Protein 2D9R (pdb70)

CATH classification: 2.40.30.100

Secondary structure (DSSP, 8-state):
--EEEEEE-EE-----EEEE--S-HHHHH-SS-EEEEEEETTEEEEEEEE--TT--EEEE-HHHHHHHT--TTSEEEEEEEE-

InterPro domains:
  IPR015018 Protein of unknown function DUF1905 [PF08922] (24-101)
  IPR037079 AF2212/PG0164-like superfamily [G3DSA:2.40.30.100] (20-104)

Foldseek 3Di:
DWDKDKFAWADDPPQKIKTWDPDQCCVPPNDAKFWKFKDWQHRTDTDIFGDVPPTTIDIDDPVNCVVVVHDGRDMTMMIIDTD

Organism: Porphyromonas gingivalis (strain ATCC BAA-308 / W83) (NCBI:txid242619)

Radius of gyration: 11.98 Å; Cα contacts (8 Å, |Δi|>4): 172; chains: 1; bounding box: 33×26×21 Å

B-factor: mean 20.94, std 7.2, range [10.15, 54.9]

Structure (mmCIF, N/CA/C/O backbone):
data_2D9R
#
_entry.id   2D9R
#
_cell.length_a   50.631
_cell.length_b   50.631
_cell.length_c   68.651
_cell.angle_alpha   90.00
_cell.angle_beta   90.00
_cell.angle_gamma   120.00
#
_symmetry.space_group_name_H-M   'P 31 2 1'
#
loop_
_entity.id
_entity.type
_entity.pdbx_description
1 polymer 'conserved hypothetical protein'
2 non-polymer 'CHLORIDE ION'
3 non-polymer BETA-MERCAPTOETHANOL
4 water water
#
loop_
_atom_site.group_PDB
_atom_site.id
_atom_site.type_symbol
_atom_site.label_atom_id
_atom_site.label_alt_id
_atom_site.label_comp_id
_atom_site.label_asym_id
_atom_site.label_entity_id
_atom_site.label_seq_id
_atom_site.pdbx_PDB_ins_code
_atom_site.Cartn_x
_atom_site.Cartn_y
_atom_site.Cartn_z
_atom_site.occupancy
_atom_site.B_iso_or_equiv
_atom_site.auth_seq_id
_atom_site.auth_comp_id
_atom_site.auth_asym_id
_atom_site.auth_atom_id
_atom_site.pdbx_PDB_model_num
ATOM 1 N N . SER A 1 20 ? -12.078 25.923 15.068 1.00 32.11 20 SER A N 1
ATOM 2 C CA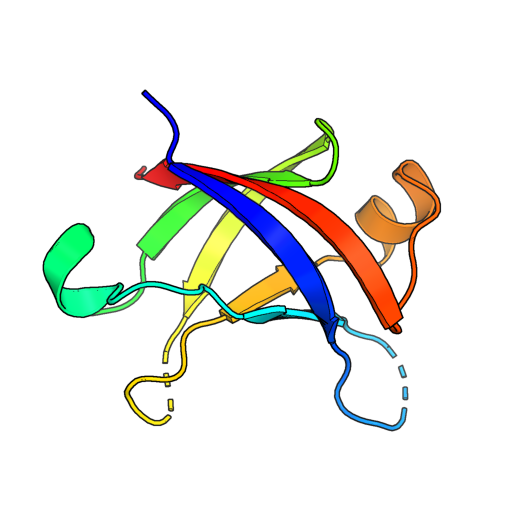 . SER A 1 20 ? -11.410 24.814 15.823 1.00 31.57 20 SER A CA 1
ATOM 3 C C . SER A 1 20 ? -10.180 24.178 15.112 1.00 29.81 20 SER A C 1
ATOM 4 O O . SER A 1 20 ? -10.317 23.243 14.288 1.00 30.64 20 SER A O 1
ATOM 7 N N . PRO A 1 21 ? -8.968 24.678 15.432 1.00 27.09 21 PRO A N 1
ATOM 8 C CA . PRO A 1 21 ? -7.767 24.182 14.751 1.00 24.33 21 PRO A CA 1
ATOM 9 C C . PRO A 1 21 ? -7.369 22.763 15.146 1.00 22.01 21 PRO A C 1
ATOM 10 O O . PRO A 1 21 ? -7.639 22.321 16.266 1.00 20.12 21 PRO A O 1
ATOM 14 N N . ILE A 1 22 ? -6.744 22.048 14.214 1.00 19.38 22 ILE A N 1
ATOM 15 C CA . ILE A 1 22 ? -6.038 20.813 14.556 1.00 18.61 22 ILE A CA 1
ATOM 16 C C . ILE A 1 22 ? -4.622 21.219 14.988 1.00 17.76 22 ILE A C 1
ATOM 17 O O . ILE A 1 22 ? -3.974 22.017 14.311 1.00 17.25 22 ILE A O 1
ATOM 22 N N . GLU A 1 23 ? -4.146 20.676 16.102 1.00 17.46 23 GLU A N 1
ATOM 23 C CA . GLU A 1 23 ? -2.879 21.133 16.707 1.00 18.55 23 GLU A CA 1
ATOM 24 C C . GLU A 1 23 ? -2.039 19.935 17.099 1.00 17.37 23 GLU A C 1
ATOM 25 O O . GLU A 1 23 ? -2.565 18.918 17.533 1.00 17.03 23 GLU A O 1
ATOM 31 N N . PHE A 1 24 ? -0.724 20.038 16.939 1.00 16.20 24 PHE A N 1
ATOM 32 C CA . PHE A 1 24 ? 0.158 18.880 17.195 1.00 15.83 24 PHE A CA 1
ATOM 33 C C . PHE A 1 24 ? 1.580 19.383 17.261 1.00 15.54 24 PHE A C 1
ATOM 34 O O . PHE A 1 24 ? 1.916 20.386 16.614 1.00 14.22 24 PHE A O 1
ATOM 42 N N . ASP A 1 25 ? 2.408 18.721 18.056 1.00 15.69 25 ASP A N 1
ATOM 43 C CA . ASP A 1 25 ? 3.849 18.889 17.970 1.00 17.69 25 ASP A CA 1
ATOM 44 C C . ASP A 1 25 ? 4.430 18.105 16.820 1.00 16.89 25 ASP A C 1
ATOM 45 O O . ASP A 1 25 ? 4.008 17.002 16.551 1.00 16.65 25 ASP A O 1
ATOM 50 N N . ALA A 1 26 ? 5.440 18.675 16.189 1.00 16.02 26 ALA A N 1
ATOM 51 C CA . ALA A 1 26 ? 6.082 18.018 15.057 1.00 16.29 26 ALA A CA 1
ATOM 52 C C . ALA A 1 26 ? 7.581 18.316 15.028 1.00 16.80 26 ALA A C 1
ATOM 53 O O . ALA A 1 26 ? 7.995 19.423 15.388 1.00 16.21 26 ALA A O 1
ATOM 55 N N . ILE A 1 27 ? 8.395 17.346 14.582 1.00 16.67 27 ILE A N 1
ATOM 56 C CA . ILE A 1 27 ? 9.827 17.613 14.374 1.00 16.12 27 ILE A CA 1
ATOM 57 C C . ILE A 1 27 ? 10.006 18.274 13.013 1.00 15.16 27 ILE A C 1
ATOM 58 O O . ILE A 1 27 ? 9.423 17.837 12.036 1.00 14.97 27 ILE A O 1
ATOM 63 N N . ILE A 1 28 ? 10.782 19.343 12.969 1.00 14.53 28 ILE A N 1
ATOM 64 C CA . ILE A 1 28 ? 11.122 19.972 11.711 1.00 14.68 28 ILE A CA 1
ATOM 65 C C . ILE A 1 28 ? 12.088 19.033 10.973 1.00 15.35 28 ILE A C 1
ATOM 66 O O . ILE A 1 28 ? 13.145 18.677 11.523 1.00 15.22 28 ILE A O 1
ATOM 71 N N . ARG A 1 29 ? 11.684 18.626 9.765 1.00 15.49 29 ARG A N 1
ATOM 72 C CA . ARG A 1 29 ? 12.464 17.717 8.901 1.00 16.41 29 ARG A CA 1
ATOM 73 C C . ARG A 1 29 ? 13.090 18.524 7.775 1.00 16.77 29 ARG A C 1
ATOM 74 O O . ARG A 1 29 ? 12.654 19.644 7.474 1.00 16.28 29 ARG A O 1
ATOM 82 N N . GLN A 1 30 ? 14.129 17.974 7.150 1.00 17.49 30 GLN A N 1
ATOM 83 C CA A GLN A 1 30 ? 14.826 18.632 6.044 0.50 18.65 30 GLN A CA 1
ATOM 84 C CA B GLN A 1 30 ? 14.794 18.638 6.020 0.50 17.82 30 GLN A CA 1
ATOM 85 C C . GLN A 1 30 ? 15.375 17.572 5.097 1.00 19.04 30 GLN A C 1
ATOM 86 O O . GLN A 1 30 ? 15.888 16.552 5.557 1.00 20.37 30 GLN A O 1
ATOM 97 N N . VAL A 1 31 ? 15.260 17.785 3.792 1.00 17.99 31 VAL A N 1
ATOM 98 C CA . VAL A 1 31 ? 15.953 16.913 2.853 1.00 18.51 31 VAL A CA 1
ATOM 99 C C . VAL A 1 31 ? 17.437 17.265 2.989 1.00 18.21 31 VAL A C 1
ATOM 100 O O . VAL A 1 31 ? 17.808 18.460 2.913 1.00 17.45 31 VAL A O 1
ATOM 104 N N . PRO A 1 32 ? 18.279 16.258 3.236 1.00 18.45 32 PRO A N 1
ATOM 105 C CA . PRO A 1 32 ? 19.686 16.572 3.510 1.00 19.09 32 PRO A CA 1
ATOM 106 C C . PRO A 1 32 ? 20.331 17.374 2.388 1.00 19.64 32 PRO A C 1
ATOM 107 O O . PRO A 1 32 ? 20.084 17.092 1.208 1.00 19.56 32 PRO A O 1
ATOM 111 N N . ASP A 1 33 ? 21.037 18.435 2.786 1.00 19.93 33 ASP A N 1
ATOM 112 C CA . ASP A 1 33 ? 21.794 19.331 1.893 1.00 20.97 33 ASP A CA 1
ATOM 113 C C . ASP A 1 33 ? 20.957 20.391 1.151 1.00 21.26 33 ASP A C 1
ATOM 114 O O . ASP A 1 33 ? 21.466 21.115 0.322 1.00 21.31 33 ASP A O 1
ATOM 127 N N . ASP A 1 35 ? 18.024 23.684 1.535 1.00 24.00 35 ASP A N 1
ATOM 128 C CA . ASP A 1 35 ? 17.724 24.776 2.514 1.00 27.21 35 ASP A CA 1
ATOM 129 C C . ASP A 1 35 ? 16.306 24.714 3.077 1.00 26.36 35 ASP A C 1
ATOM 130 O O . ASP A 1 35 ? 15.974 25.373 4.070 1.00 27.60 35 ASP A O 1
ATOM 135 N N . ALA A 1 36 ? 15.435 23.977 2.419 1.00 26.32 36 ALA A N 1
ATOM 136 C CA . ALA A 1 36 ? 14.041 24.011 2.835 1.00 24.25 36 ALA A CA 1
ATOM 137 C C . ALA A 1 36 ? 13.699 22.936 3.884 1.00 22.88 36 ALA A C 1
ATOM 138 O O . ALA A 1 36 ? 14.345 21.908 3.979 1.00 23.72 36 ALA A O 1
ATOM 140 N N . ALA A 1 37 ? 12.659 23.203 4.671 1.00 19.75 37 ALA A N 1
ATOM 141 C CA . ALA A 1 37 ? 12.293 22.348 5.775 1.00 17.28 37 ALA A CA 1
ATOM 142 C C . ALA A 1 37 ? 10.807 22.096 5.663 1.00 15.50 37 ALA A C 1
ATOM 143 O O . ALA A 1 37 ? 10.113 22.813 4.944 1.00 15.32 37 ALA A O 1
ATOM 145 N N . TYR A 1 38 ? 10.320 21.116 6.413 1.00 14.58 38 TYR A N 1
ATOM 146 C CA . TYR A 1 38 ? 8.910 20.791 6.402 1.00 13.90 38 TYR A CA 1
AT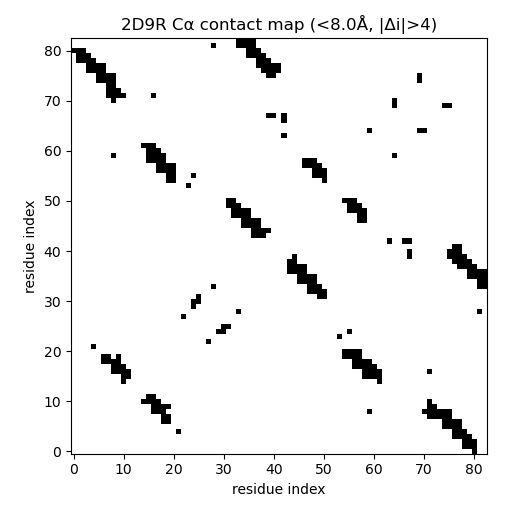OM 147 C C . TYR A 1 38 ? 8.555 20.034 7.670 1.00 13.90 38 TYR A C 1
ATOM 148 O O . TYR A 1 38 ? 9.448 19.571 8.414 1.00 13.26 38 TYR A O 1
ATOM 157 N N . VAL A 1 39 ? 7.244 19.910 7.894 1.00 13.64 39 VAL A N 1
ATOM 158 C CA . VAL A 1 39 ? 6.703 19.023 8.920 1.00 13.70 39 VAL A CA 1
ATOM 159 C C . VAL A 1 39 ? 5.825 17.944 8.261 1.00 14.40 39 VAL A C 1
ATOM 160 O O . VAL A 1 39 ? 5.155 18.201 7.254 1.00 13.67 39 VAL A O 1
ATOM 164 N N . GLU A 1 40 ? 5.898 16.727 8.787 1.00 13.69 40 GLU A N 1
ATOM 165 C CA . GLU A 1 40 ? 4.984 15.671 8.416 1.00 15.84 40 GLU A CA 1
ATOM 166 C C . GLU A 1 40 ? 3.651 15.883 9.147 1.00 15.28 40 GLU A C 1
ATOM 167 O O . GLU A 1 40 ? 3.633 16.281 10.324 1.00 15.12 40 GLU A O 1
ATOM 173 N N . ILE A 1 41 ? 2.552 15.682 8.431 1.00 14.99 41 ILE A N 1
ATOM 174 C CA . ILE A 1 41 ? 1.212 15.810 9.030 1.00 15.72 41 ILE A CA 1
ATOM 175 C C . ILE A 1 41 ? 0.878 14.447 9.649 1.00 15.75 41 ILE A C 1
ATOM 176 O O . ILE A 1 41 ? 0.796 13.449 8.932 1.00 17.09 41 ILE A O 1
ATOM 181 N N . PRO A 1 42 ? 0.705 14.398 10.976 1.00 16.18 42 PRO A N 1
ATOM 182 C CA . PRO A 1 42 ? 0.589 13.116 11.675 1.00 16.45 42 PRO A CA 1
ATOM 183 C C . PRO A 1 42 ? -0.826 12.552 11.767 1.00 17.70 42 PRO A C 1
ATOM 184 O O . PRO A 1 42 ? -1.175 11.954 12.787 1.00 19.16 42 PRO A O 1
ATOM 188 N N . PHE A 1 43 ? -1.651 12.767 10.751 1.00 17.59 43 PHE A N 1
ATOM 189 C CA . PHE A 1 43 ? -2.979 12.133 10.706 1.00 17.34 43 PHE A CA 1
ATOM 190 C C . PHE A 1 43 ? -3.356 11.906 9.261 1.00 17.96 43 PHE A C 1
ATOM 191 O O . PHE A 1 43 ? -2.678 12.391 8.361 1.00 18.05 43 PHE A O 1
ATOM 199 N N . ASP A 1 44 ? -4.454 11.192 9.043 1.00 18.36 44 ASP A N 1
ATOM 200 C CA . ASP A 1 44 ? -4.868 10.817 7.703 1.00 18.43 44 ASP A CA 1
ATOM 201 C C . ASP A 1 44 ? -5.521 12.036 7.007 1.00 17.85 44 ASP A C 1
ATOM 202 O O . ASP A 1 44 ? -6.724 12.311 7.160 1.00 16.31 44 ASP A O 1
ATOM 207 N N . VAL A 1 45 ? -4.703 12.789 6.274 1.00 17.34 45 VAL A N 1
ATOM 208 C CA . VAL A 1 45 ? -5.157 14.013 5.596 1.00 17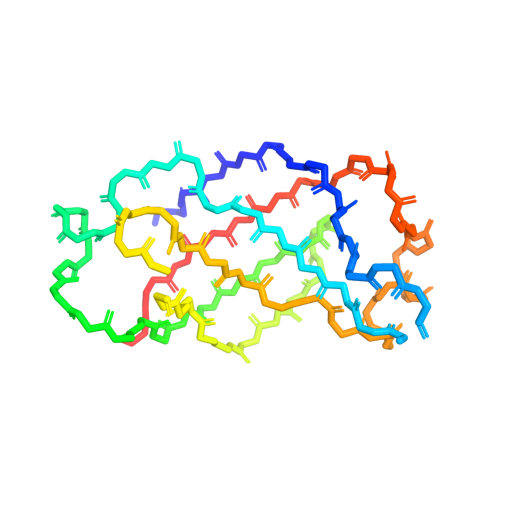.74 45 VAL A CA 1
ATOM 209 C C . VAL A 1 45 ? -6.309 13.745 4.595 1.00 18.25 45 VAL A C 1
ATOM 210 O O . VAL A 1 45 ? -7.245 14.538 4.501 1.00 17.90 45 VAL A O 1
ATOM 214 N N . LYS A 1 46 ? -6.230 12.630 3.860 1.00 19.56 46 LYS A N 1
ATOM 215 C CA . LYS A 1 46 ? -7.252 12.283 2.870 1.00 20.91 46 LYS A CA 1
ATOM 216 C C . LYS A 1 46 ? -8.623 12.130 3.572 1.00 20.39 46 LYS A C 1
ATOM 217 O O . LYS A 1 46 ? -9.604 12.735 3.161 1.00 19.66 46 LYS A O 1
ATOM 223 N N . THR A 1 47 ? -8.682 11.358 4.656 1.00 20.43 47 THR A N 1
ATOM 224 C CA . THR A 1 47 ? -9.941 11.228 5.405 1.00 21.29 47 THR A CA 1
ATOM 225 C C . THR A 1 47 ? -10.413 12.562 6.033 1.00 21.31 47 THR A C 1
ATOM 226 O O . THR A 1 47 ? -11.560 12.946 5.912 1.00 21.93 47 THR A O 1
ATOM 230 N N . VAL A 1 48 ? -9.506 13.281 6.691 1.00 20.49 48 VAL A N 1
ATOM 231 C CA . VAL A 1 48 ? -9.880 14.469 7.433 1.00 19.63 48 VAL A CA 1
ATOM 232 C C . VAL A 1 48 ? -10.289 15.666 6.551 1.00 20.30 48 VAL A C 1
ATOM 233 O O . VAL A 1 48 ? -11.291 16.328 6.837 1.00 19.96 48 VAL A O 1
ATOM 237 N N . TYR A 1 49 ? -9.522 15.936 5.492 1.00 20.47 49 TYR A N 1
ATOM 238 C CA . TYR A 1 49 ? -9.777 17.086 4.626 1.00 21.59 49 TYR A CA 1
ATOM 239 C C . TYR A 1 49 ? -10.336 16.749 3.235 1.00 22.25 49 TYR A C 1
ATOM 240 O O . TYR A 1 49 ? -10.838 17.630 2.531 1.00 22.84 49 TYR A O 1
ATOM 249 N N . GLY A 1 50 ? -10.258 15.487 2.839 1.00 23.04 50 GLY A N 1
ATOM 250 C CA . GLY A 1 50 ? -10.611 15.107 1.475 1.00 23.51 50 GLY A CA 1
ATOM 251 C C . GLY A 1 50 ? -9.357 15.002 0.613 1.00 24.07 50 GLY A C 1
ATOM 252 O O . GLY A 1 50 ? -8.252 15.348 1.045 1.00 23.26 50 GLY A O 1
ATOM 253 N N . LYS A 1 51 ? -9.548 14.544 -0.617 1.00 24.27 51 LYS A N 1
ATOM 254 C CA . LYS A 1 51 ? -8.454 14.249 -1.554 1.00 24.96 51 LYS A CA 1
ATOM 255 C C . LYS A 1 51 ? -7.685 15.484 -1.997 1.00 23.66 51 LYS A C 1
ATOM 256 O O . LYS A 1 51 ? -8.197 16.592 -1.929 1.00 23.48 51 LYS A O 1
ATOM 262 N N . GLY A 1 52 ? -6.465 15.289 -2.504 1.00 23.32 52 GLY A N 1
ATOM 263 C CA . GLY A 1 52 ? -5.770 16.382 -3.182 1.00 22.18 52 GLY A CA 1
ATOM 264 C C . GLY A 1 52 ? -5.018 17.291 -2.237 1.00 22.27 52 GLY A C 1
ATOM 265 O O . GLY A 1 52 ? -4.892 16.963 -1.037 1.00 22.28 52 GLY A O 1
ATOM 266 N N . ARG A 1 53 ? -4.519 18.426 -2.765 1.00 20.86 53 ARG A N 1
ATOM 267 C CA . ARG A 1 53 ? -3.815 19.439 -1.968 1.00 20.32 53 ARG A CA 1
ATOM 268 C C . ARG A 1 53 ? -4.796 20.149 -1.092 1.00 19.43 53 ARG A C 1
ATOM 269 O O . ARG A 1 53 ? -5.946 20.375 -1.506 1.00 19.41 53 ARG A O 1
ATOM 277 N N . VAL A 1 54 ? -4.317 20.597 0.062 1.00 17.23 54 VAL A N 1
ATOM 278 C CA . VAL A 1 54 ? -5.176 21.294 1.020 1.00 15.83 54 VAL A CA 1
ATOM 279 C C . VAL A 1 54 ? -4.554 22.649 1.353 1.00 15.75 54 VAL A C 1
ATOM 280 O O . VAL A 1 54 ? -3.440 22.720 1.884 1.00 15.36 54 VAL A O 1
ATOM 284 N N . ARG A 1 55 ? -5.277 23.714 1.042 1.00 14.84 55 ARG A N 1
ATOM 285 C CA . ARG A 1 55 ? -4.859 25.050 1.436 1.00 15.29 55 ARG A CA 1
ATOM 286 C C . ARG A 1 55 ? -5.231 25.278 2.903 1.00 15.76 55 ARG A C 1
ATOM 287 O O . ARG A 1 55 ? -6.385 24.992 3.313 1.00 14.67 55 ARG A O 1
ATOM 295 N N . VAL A 1 56 ? -4.259 25.725 3.702 1.00 14.78 56 VAL A N 1
ATOM 296 C CA . VAL A 1 56 ? -4.463 25.858 5.166 1.00 14.90 56 VAL A CA 1
ATOM 297 C C . VAL A 1 56 ? -4.006 27.214 5.687 1.00 15.58 56 VAL A C 1
ATOM 298 O O . VAL A 1 56 ? -3.069 27.815 5.130 1.00 15.09 56 VAL A O 1
ATOM 302 N N . ASN A 1 57 ? -4.661 27.696 6.737 1.00 16.16 57 ASN A N 1
ATOM 303 C CA . ASN A 1 57 ? -4.096 28.747 7.575 1.00 16.98 57 ASN A CA 1
ATOM 304 C C . ASN A 1 57 ? -3.407 27.955 8.688 1.00 16.20 57 ASN A C 1
ATOM 305 O O . ASN A 1 57 ? -4.070 27.270 9.462 1.00 16.09 57 ASN A O 1
ATOM 310 N N . ALA A 1 58 ? -2.078 28.033 8.738 1.00 15.84 58 ALA A N 1
ATOM 311 C CA . ALA A 1 58 ? -1.285 27.286 9.703 1.00 14.74 58 ALA A CA 1
ATOM 312 C C . ALA A 1 58 ? -0.602 28.249 10.672 1.00 14.49 58 ALA A C 1
ATOM 313 O O . ALA A 1 58 ? -0.490 29.439 10.386 1.00 14.08 58 ALA A O 1
ATOM 315 N N . THR A 1 59 ? -0.147 27.741 11.820 1.00 14.41 59 THR A N 1
ATOM 316 C CA . THR A 1 59 ? 0.797 28.501 12.672 1.00 14.07 59 THR A CA 1
ATOM 317 C C . THR A 1 59 ? 1.927 27.575 13.059 1.00 13.99 59 THR A C 1
ATOM 318 O O . THR A 1 59 ? 1.707 26.375 13.186 1.00 13.74 59 THR A O 1
ATOM 322 N N . PHE A 1 60 ? 3.133 28.113 13.243 1.00 12.63 60 PHE A N 1
ATOM 323 C CA . PHE A 1 60 ? 4.272 27.327 13.719 1.00 13.22 60 PHE A CA 1
ATOM 324 C C . PHE A 1 60 ? 4.741 28.089 14.936 1.00 12.96 60 PHE A C 1
ATOM 325 O O . PHE A 1 60 ? 5.172 29.235 14.790 1.00 11.97 60 PHE A O 1
ATOM 333 N N . ASP A 1 61 ? 4.626 27.487 16.116 1.00 13.11 61 ASP A N 1
ATOM 334 C C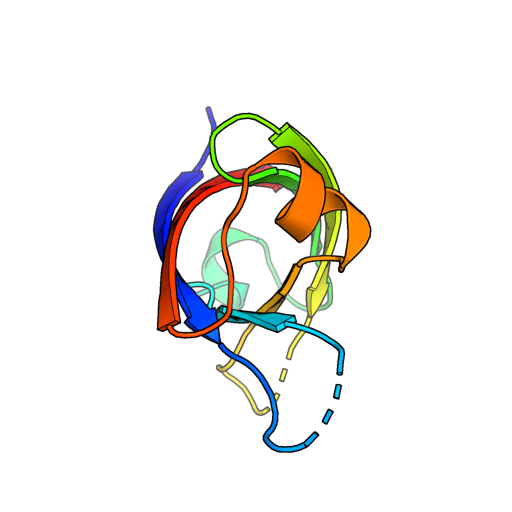A . ASP A 1 61 ? 4.803 28.226 17.381 1.00 13.51 61 ASP A CA 1
ATOM 335 C C . ASP A 1 61 ? 4.107 29.566 17.320 1.00 13.59 61 ASP A C 1
ATOM 336 O O . ASP A 1 61 ? 4.696 30.589 17.660 1.00 13.31 61 ASP A O 1
ATOM 341 N N . GLY A 1 62 ? 2.865 29.574 16.850 1.00 13.22 62 GLY A N 1
ATOM 342 C CA . GLY A 1 62 ? 2.074 30.802 16.869 1.00 13.52 62 GLY A CA 1
ATOM 343 C C . GLY A 1 62 ? 2.282 31.735 15.696 1.00 15.04 62 GLY A C 1
ATOM 344 O O . GLY A 1 62 ? 1.522 32.719 15.532 1.00 13.69 62 GLY A O 1
ATOM 345 N N . TYR A 1 63 ? 3.302 31.456 14.868 1.00 14.67 63 TYR A N 1
ATOM 346 C CA . TYR A 1 63 ? 3.625 32.343 13.737 1.00 16.24 63 TYR A CA 1
ATOM 347 C C . TYR A 1 63 ? 2.781 31.939 12.534 1.00 15.77 63 TYR A C 1
ATOM 348 O O . TYR A 1 63 ? 2.897 30.788 12.079 1.00 16.37 63 TYR A O 1
ATOM 357 N N . PRO A 1 64 ? 1.929 32.867 12.007 1.00 16.37 64 PRO A N 1
ATOM 358 C CA . PRO A 1 64 ? 0.965 32.491 10.990 1.00 15.47 64 PRO A CA 1
ATOM 359 C C . PRO A 1 64 ? 1.579 32.209 9.620 1.00 15.76 64 PRO A C 1
ATOM 360 O O . PRO A 1 64 ? 2.533 32.873 9.194 1.00 16.07 64 PRO A O 1
ATOM 364 N N . TYR A 1 65 ? 1.029 31.225 8.929 1.00 14.74 65 TYR A N 1
ATOM 365 C CA . TYR A 1 65 ? 1.469 30.949 7.563 1.00 15.37 65 TYR A CA 1
ATOM 366 C C . TYR A 1 65 ? 0.311 30.366 6.765 1.00 15.44 65 TYR A C 1
ATOM 367 O O . TYR A 1 65 ? -0.356 29.448 7.237 1.00 14.36 65 TYR A O 1
ATOM 376 N N . THR A 1 66 ? 0.128 30.869 5.537 1.00 15.77 66 THR A N 1
ATOM 377 C CA . THR A 1 66 ? -0.869 30.306 4.616 1.00 15.71 66 THR A CA 1
ATOM 378 C C . THR A 1 66 ? -0.181 29.547 3.483 1.00 14.75 66 THR A C 1
ATOM 379 O O . THR A 1 66 ? 0.675 30.090 2.790 1.00 13.44 66 THR A O 1
ATOM 383 N N . GLY A 1 67 ? -0.557 28.279 3.291 1.00 14.74 67 GLY A N 1
ATOM 384 C CA . GLY A 1 67 ? 0.099 27.432 2.311 1.00 13.87 67 GLY A CA 1
ATOM 385 C C . GLY A 1 67 ? -0.631 26.117 2.127 1.00 14.00 67 GLY A C 1
ATOM 386 O O . GLY A 1 67 ? -1.805 26.024 2.415 1.00 14.57 67 GLY A O 1
ATOM 387 N N . TYR A 1 68 ? 0.077 25.097 1.650 1.00 12.76 68 TYR A N 1
ATOM 388 C CA . TYR A 1 68 ? -0.556 23.860 1.185 1.00 12.51 68 TYR A CA 1
ATOM 389 C C . TYR A 1 68 ? 0.023 22.641 1.891 1.00 12.46 68 TYR A C 1
ATOM 390 O O . TYR A 1 68 ? 1.241 22.448 1.937 1.00 11.92 68 TYR A O 1
ATOM 399 N N . ILE A 1 69 ? -0.857 21.811 2.427 1.00 12.18 69 ILE A N 1
ATOM 400 C CA . ILE A 1 69 ? -0.473 20.437 2.695 1.00 13.25 69 ILE A CA 1
ATOM 401 C C . ILE A 1 69 ? -0.439 19.685 1.368 1.00 13.74 69 ILE A C 1
ATOM 402 O O . ILE A 1 69 ? -1.425 19.658 0.617 1.00 14.42 69 ILE A O 1
ATOM 407 N N . VAL A 1 70 ? 0.699 19.078 1.065 1.00 14.05 70 VAL A N 1
ATOM 408 C CA . VAL A 1 70 ? 0.845 18.394 -0.216 1.00 14.34 70 VAL A CA 1
ATOM 409 C C . VAL A 1 70 ? 1.155 16.930 0.007 1.00 14.79 70 VAL A C 1
ATOM 410 O O . VAL A 1 70 ? 1.727 16.561 1.035 1.00 13.45 70 VAL A O 1
ATOM 414 N N . ARG A 1 71 ? 0.799 16.122 -0.991 1.00 15.88 71 ARG A N 1
ATOM 415 C CA . ARG A 1 71 ? 0.944 14.679 -0.931 1.00 18.30 71 ARG A CA 1
ATOM 416 C C . ARG A 1 71 ? 2.312 14.338 -1.470 1.00 18.14 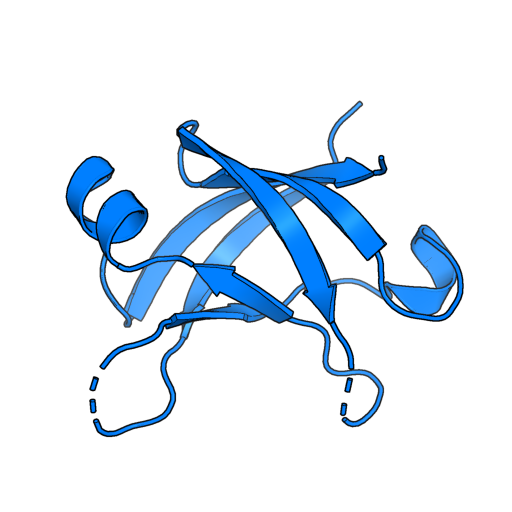71 ARG A C 1
ATOM 417 O O . ARG A 1 71 ? 2.752 14.853 -2.494 1.00 17.01 71 ARG A O 1
ATOM 433 N N . GLY A 1 73 ? 4.382 10.510 -1.442 1.00 22.85 73 GLY A N 1
ATOM 434 C CA . GLY A 1 73 ? 3.835 9.217 -1.833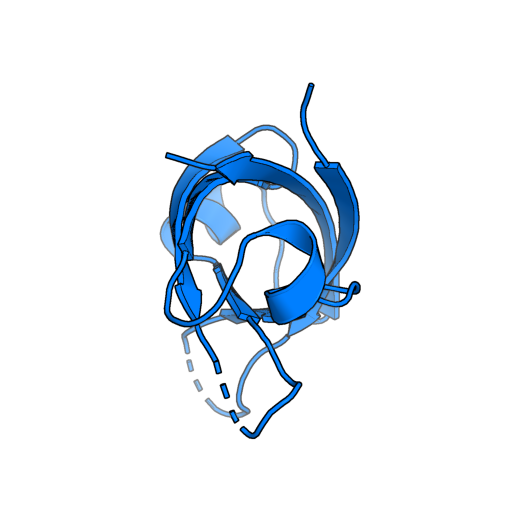 1.00 24.59 73 GLY A CA 1
ATOM 435 C C . GLY A 1 73 ? 2.807 8.888 -0.791 1.00 26.29 73 GLY A C 1
ATOM 436 O O . GLY A 1 73 ? 3.135 8.863 0.378 1.00 27.25 73 GLY A O 1
ATOM 437 N N . LEU A 1 74 ? 1.557 8.679 -1.198 1.00 27.80 74 LEU A N 1
ATOM 438 C CA . LEU A 1 74 ? 0.491 8.393 -0.238 1.00 29.15 74 LEU A CA 1
ATOM 439 C C . LEU A 1 74 ? 0.937 7.302 0.729 1.00 29.73 74 LEU A C 1
ATOM 440 O O . LEU A 1 74 ? 1.387 6.232 0.312 1.00 31.09 74 LEU A O 1
ATOM 445 N N . PRO A 1 75 ? 0.780 7.553 2.026 1.00 29.85 75 PRO A N 1
ATOM 446 C CA . PRO A 1 75 ? 0.126 8.723 2.584 1.00 29.65 75 PRO A CA 1
ATOM 447 C C . PRO A 1 75 ? 0.867 9.521 3.672 1.00 28.28 75 PRO A C 1
ATOM 448 O O . PRO A 1 75 ? 0.144 10.187 4.447 1.00 27.92 75 PRO A O 1
ATOM 452 N N . CYS A 1 76 ? 2.198 9.672 3.700 1.00 26.00 76 CYS A N 1
ATOM 453 C CA . CYS A 1 76 ? 2.952 10.918 3.365 1.00 22.90 76 CYS A CA 1
ATOM 454 C C . CYS A 1 76 ? 2.323 12.241 2.901 1.00 20.55 76 CYS A C 1
ATOM 455 O O . CYS A 1 76 ? 2.156 12.475 1.708 1.00 18.76 76 CYS A O 1
ATOM 458 N N . HIS A 1 77 ? 2.014 13.100 3.884 1.00 18.05 77 HIS A N 1
ATOM 459 C CA . HIS A 1 77 ? 1.647 14.512 3.632 1.00 16.54 77 HIS A CA 1
ATOM 460 C C . HIS A 1 77 ? 2.571 15.445 4.415 1.00 15.45 77 HIS A C 1
ATOM 461 O O . HIS A 1 77 ? 2.883 15.185 5.577 1.00 15.63 77 HIS A O 1
ATOM 468 N N . ILE A 1 78 ? 2.982 16.535 3.775 1.00 13.41 78 ILE A N 1
ATOM 469 C CA . ILE A 1 78 ? 3.838 17.493 4.405 1.00 13.81 78 ILE A CA 1
ATOM 470 C C . ILE A 1 78 ? 3.347 18.913 4.248 1.00 13.4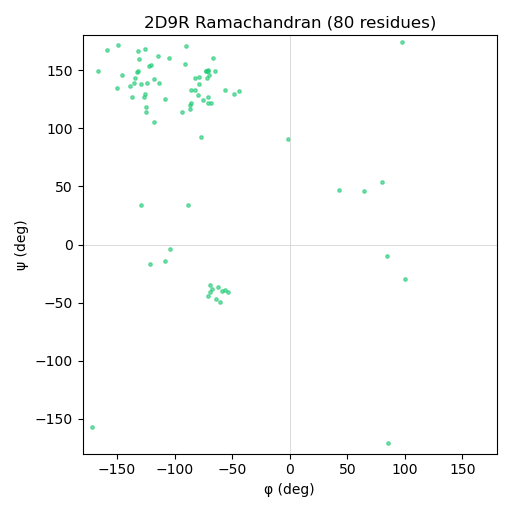7 78 ILE A C 1
ATOM 471 O O . ILE A 1 78 ? 2.571 19.233 3.338 1.00 12.90 78 ILE A O 1
ATOM 476 N N . LEU A 1 79 ? 3.845 19.766 5.134 1.00 13.48 79 LEU A N 1
ATOM 477 C CA . LEU A 1 79 ? 3.645 21.211 5.015 1.00 13.74 79 LEU A CA 1
ATOM 478 C C . LEU A 1 79 ? 5.011 21.833 5.085 1.00 13.84 79 LEU A C 1
ATOM 479 O O . LEU A 1 79 ? 5.726 21.574 6.042 1.00 13.36 79 LEU A O 1
ATOM 484 N N . GLY A 1 80 ? 5.364 22.664 4.110 1.00 14.33 80 GLY A N 1
ATOM 485 C CA . GLY A 1 80 ? 6.687 23.314 4.068 1.00 15.05 80 GLY A CA 1
ATOM 486 C C . GLY A 1 80 ? 6.804 24.363 5.175 1.00 15.88 80 GLY A C 1
ATOM 487 O O . GLY A 1 80 ? 5.808 25.007 5.534 1.00 15.60 80 GLY A O 1
ATOM 488 N N . LEU A 1 81 ? 8.015 24.515 5.719 1.00 15.82 81 LEU A N 1
ATOM 489 C CA . LEU A 1 81 ? 8.316 25.526 6.724 1.00 16.71 81 LEU A CA 1
ATOM 490 C C . LEU A 1 81 ? 9.379 26.466 6.150 1.00 17.82 81 LEU A C 1
ATOM 491 O O . LEU A 1 81 ? 10.561 26.083 6.002 1.00 17.71 81 LEU A O 1
ATOM 496 N N . ARG A 1 82 ? 8.955 27.666 5.769 1.00 19.25 82 ARG A N 1
ATOM 497 C CA . ARG A 1 82 ? 9.843 28.586 5.047 1.00 20.77 82 ARG A CA 1
ATOM 498 C C . ARG A 1 82 ? 11.011 29.014 5.918 1.00 21.46 82 ARG A C 1
ATOM 499 O O . ARG A 1 82 ? 10.879 29.092 7.143 1.00 19.53 82 ARG A O 1
ATOM 507 N N . GLN A 1 83 ? 12.148 29.281 5.266 1.00 21.88 83 GLN A N 1
ATOM 508 C CA . GLN A 1 83 ? 13.362 29.768 5.923 1.00 23.45 83 GLN A CA 1
ATOM 509 C C . GLN A 1 83 ? 13.107 31.021 6.764 1.00 22.06 83 GLN A C 1
ATOM 510 O O . GLN A 1 83 ? 13.609 31.127 7.880 1.00 22.27 83 GLN A O 1
ATOM 516 N N . ASP A 1 84 ? 12.298 31.950 6.259 1.00 22.13 84 ASP A N 1
ATOM 517 C CA . ASP A 1 84 ? 12.057 33.181 6.994 1.00 22.09 84 ASP A CA 1
ATOM 518 C C . ASP A 1 84 ? 11.232 32.957 8.270 1.00 20.92 84 ASP A C 1
ATOM 519 O O . ASP A 1 84 ? 11.452 33.609 9.282 1.00 20.46 84 ASP A O 1
ATOM 524 N N . ILE A 1 85 ? 10.291 32.025 8.228 1.00 19.26 85 ILE A N 1
ATOM 525 C CA . ILE A 1 85 ? 9.548 31.703 9.438 1.00 18.13 85 ILE A CA 1
ATOM 526 C C . ILE A 1 85 ? 10.437 31.006 10.459 1.00 18.56 85 ILE A C 1
ATOM 527 O O . ILE A 1 85 ? 10.342 31.268 11.671 1.00 17.79 85 ILE A O 1
ATOM 532 N N . ARG A 1 86 ? 11.286 30.096 9.976 1.00 17.64 86 ARG A N 1
ATOM 533 C CA . ARG A 1 86 ? 12.220 29.425 10.852 1.00 18.82 86 ARG A CA 1
ATOM 534 C C . ARG A 1 86 ? 13.117 30.400 11.619 1.00 20.42 86 ARG A C 1
ATOM 535 O O . ARG A 1 86 ? 13.375 30.196 12.815 1.00 19.01 86 ARG A O 1
ATOM 543 N N . ARG A 1 87 ? 13.557 31.464 10.944 1.00 21.17 87 ARG A N 1
ATOM 544 C CA . ARG A 1 87 ? 14.310 32.552 11.599 1.00 23.33 87 ARG A CA 1
ATOM 545 C C . ARG A 1 87 ? 13.449 33.353 12.587 1.00 22.24 87 ARG A C 1
ATOM 546 O O . ARG A 1 87 ? 13.919 33.726 13.661 1.00 21.95 87 ARG A O 1
ATOM 554 N N . ALA A 1 88 ? 12.183 33.592 12.243 1.00 21.86 88 ALA A N 1
ATOM 555 C CA . ALA A 1 88 ? 11.287 34.313 13.120 1.00 21.17 88 ALA A CA 1
ATOM 556 C C . ALA A 1 88 ? 11.062 33.595 14.453 1.00 20.85 88 ALA A C 1
ATOM 557 O O . ALA A 1 88 ? 10.947 34.239 15.487 1.00 20.53 88 ALA A O 1
ATOM 559 N N . ILE A 1 89 ? 10.999 32.262 14.433 1.00 18.71 89 ILE A N 1
ATOM 560 C CA . ILE A 1 89 ? 10.720 31.531 15.666 1.00 18.02 89 ILE A CA 1
ATOM 561 C C . ILE A 1 89 ? 11.982 30.873 16.247 1.00 18.69 89 ILE A C 1
ATOM 562 O O . ILE A 1 89 ? 11.931 30.256 17.303 1.00 18.33 89 ILE A O 1
ATOM 567 N N . GLY A 1 90 ? 13.099 30.989 15.530 1.00 19.82 90 GLY A N 1
ATOM 568 C CA . GLY A 1 90 ? 14.395 30.477 15.975 1.00 21.10 90 GLY A CA 1
ATOM 569 C C . GLY A 1 90 ? 14.403 28.980 16.104 1.00 22.89 90 GLY A C 1
ATOM 570 O O . GLY A 1 90 ? 14.868 28.447 17.117 1.00 23.61 90 GLY A O 1
ATOM 571 N N . LYS A 1 91 ? 13.870 28.297 15.094 1.00 23.22 91 LYS A N 1
ATOM 572 C CA . LYS A 1 91 ? 13.796 26.825 15.087 1.00 24.40 91 LYS A CA 1
ATOM 573 C C . LYS A 1 91 ? 14.372 26.265 13.782 1.00 25.29 91 LYS A C 1
ATOM 574 O O . LYS A 1 91 ? 14.082 26.798 12.694 1.00 26.01 91 LYS A O 1
ATOM 580 N N . GLN A 1 92 ? 15.144 25.184 13.898 1.00 25.36 92 GLN A N 1
ATOM 581 C CA . GLN A 1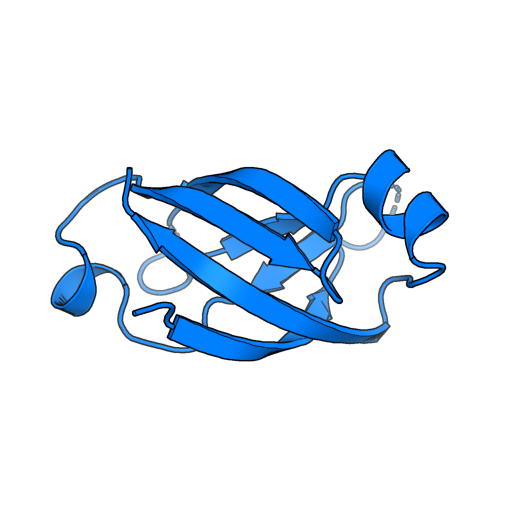 92 ? 15.806 24.553 12.759 1.00 26.39 92 GLN A CA 1
ATOM 582 C C . GLN A 1 92 ? 15.478 23.043 12.656 1.00 25.17 92 GLN A C 1
ATOM 583 O O . GLN A 1 92 ? 14.884 22.472 13.582 1.00 24.33 92 GLN A O 1
ATOM 589 N N . PRO A 1 93 ? 15.831 22.391 11.510 1.00 24.03 93 PRO A N 1
ATOM 590 C CA . PRO A 1 93 ? 15.685 20.946 11.428 1.00 23.10 93 PRO A CA 1
ATOM 591 C C . PRO A 1 93 ? 16.174 20.206 12.666 1.00 22.49 93 PRO A C 1
ATOM 592 O O . PRO A 1 93 ? 17.268 20.471 13.178 1.00 23.04 93 PRO A O 1
ATOM 596 N N . GLY A 1 94 ? 15.351 19.291 13.148 1.00 21.48 94 GLY A N 1
ATOM 597 C CA . GLY A 1 94 ? 15.665 18.565 14.363 1.00 21.16 94 GLY A CA 1
ATOM 598 C C . GLY A 1 94 ? 14.916 19.147 15.553 1.00 20.35 94 GLY A C 1
ATOM 599 O O . GLY A 1 94 ? 14.589 18.420 16.484 1.00 20.28 94 GLY A O 1
ATOM 600 N N . ASP A 1 95 ? 14.635 20.445 15.522 1.00 19.91 95 ASP A N 1
ATOM 601 C CA . ASP A 1 95 ? 13.821 21.053 16.593 1.00 20.22 95 ASP A CA 1
ATOM 602 C C . ASP A 1 95 ? 12.348 20.657 16.477 1.00 20.12 95 ASP A C 1
ATOM 603 O O . ASP A 1 95 ? 11.850 20.426 15.384 1.00 19.66 95 ASP A O 1
ATOM 608 N N . SER A 1 96 ? 11.673 20.579 17.620 1.00 19.34 96 SER A N 1
ATOM 609 C CA . SER A 1 96 ? 10.239 20.399 17.684 1.00 20.01 96 SER A CA 1
ATOM 610 C C . SER A 1 96 ? 9.540 21.764 17.506 1.00 19.16 96 SER A C 1
ATOM 611 O O . SER A 1 96 ? 10.027 22.780 18.003 1.00 19.03 96 SER A O 1
ATOM 614 N N . VAL A 1 97 ? 8.397 21.770 16.818 1.00 17.91 97 VAL A N 1
ATOM 615 C CA . VAL A 1 97 ? 7.550 22.978 16.631 1.00 16.44 97 VAL A CA 1
ATOM 616 C C . VAL A 1 97 ? 6.057 22.628 16.856 1.00 15.29 97 VAL A C 1
ATOM 617 O O . VAL A 1 97 ? 5.612 21.565 16.471 1.00 15.36 97 VAL A O 1
ATOM 621 N N . TYR A 1 98 ? 5.303 23.491 17.533 1.00 15.05 98 TYR A N 1
ATOM 622 C CA . TYR A 1 98 ? 3.874 23.284 17.720 1.00 14.66 98 TYR A CA 1
ATOM 623 C C . TYR A 1 98 ? 3.134 23.861 16.507 1.00 13.44 98 TYR A C 1
ATOM 624 O O . TYR A 1 98 ? 3.252 25.036 16.216 1.00 13.61 98 TYR A O 1
ATOM 633 N N . VAL A 1 99 ? 2.365 23.030 15.813 1.00 12.26 99 VAL A N 1
ATOM 634 C CA . VAL A 1 99 ? 1.716 23.434 14.572 1.00 11.50 99 VAL A CA 1
ATOM 635 C C . VAL A 1 99 ? 0.193 23.449 14.791 1.00 11.55 99 VAL A C 1
ATOM 636 O O . VAL A 1 99 ? -0.343 22.540 15.433 1.00 10.15 99 VAL A O 1
ATOM 640 N N . THR A 1 100 ? -0.499 24.452 14.254 1.00 11.77 100 THR A N 1
ATOM 641 C CA . THR A 1 100 ? -1.979 24.383 14.184 1.00 13.51 100 THR A CA 1
ATOM 642 C C . THR A 1 100 ? -2.410 24.523 12.729 1.00 13.52 100 THR A C 1
ATOM 643 O O . THR A 1 100 ? -1.703 25.140 11.926 1.00 14.88 100 THR A O 1
ATOM 647 N N . LEU A 1 101 ? -3.570 23.964 12.397 1.00 14.37 101 LEU A N 1
ATOM 648 C CA . LEU A 1 101 ? -4.068 23.945 11.034 1.00 15.04 101 LEU A CA 1
ATOM 649 C C . LEU A 1 101 ? -5.576 24.227 10.987 1.00 16.41 101 LEU A C 1
ATOM 650 O O . LEU A 1 101 ? -6.377 23.647 11.767 1.00 15.74 101 LEU A O 1
ATOM 655 N N . LEU A 1 102 ? -5.940 25.068 10.028 1.00 18.35 102 LEU A N 1
ATOM 656 C CA . LEU A 1 102 ? -7.328 25.362 9.692 1.00 19.92 102 LEU A CA 1
ATOM 657 C C . LEU A 1 102 ? -7.477 25.382 8.162 1.00 21.45 102 LEU A C 1
ATOM 658 O O . LEU A 1 102 ? -6.726 26.086 7.487 1.00 21.51 102 LEU A O 1
ATOM 663 N N . PRO A 1 103 ? -8.442 24.612 7.610 1.00 22.82 103 PRO A N 1
ATOM 664 C CA . PRO A 1 103 ? -8.564 24.522 6.151 1.00 23.68 103 PRO A CA 1
ATOM 665 C C . PRO A 1 103 ? -9.134 25.814 5.557 1.00 24.46 103 PRO A C 1
ATOM 666 O O . PRO A 1 103 ? -9.881 26.518 6.237 1.00 23.19 103 PRO A O 1
ATOM 670 N N . LEU A 1 104 ? -8.739 26.128 4.320 1.00 25.46 104 LEU A N 1
ATOM 671 C CA . LEU A 1 104 ? -9.214 27.330 3.606 1.00 26.74 104 LEU A CA 1
ATOM 672 C C . LEU A 1 104 ? -9.954 27.038 2.288 1.00 27.89 104 LEU A C 1
ATOM 673 O O . LEU A 1 104 ? -10.119 25.876 1.905 1.00 30.16 104 LEU A O 1
#

Solvent-accessible surface area: 5259 Å² total

Nearest PDB structures (foldseek):
  2d9r-assembly1_A  TM=1.012E+00  e=1.424E-14  Porphyromonas gingivalis W83
  4yry-assembly2_C  TM=4.905E-01  e=8.358E-01  Thermotoga maritima
  5mya-assembly1_A  TM=3.582E-01  e=7.830E+00  Homo sapiens

Sequence (83 aa):
SPIEFDAIIRQQVPDDAAYVEIPFDVKTVYGKGRVRVNATFDGYPYTGYIVRGLPCHILGLRQDIRRAIGKQPGDSVYVTLLPL